Protein AF-A0A6A1WIL6-F1 (afdb_monomer)

Secondary structure (DSSP, 8-state):
-------------------PPP-------TTS-HHHHHHHHHHHH-PPP--HHHHHHHHHHHT-HHHHHT---

Mean predicted aligned error: 11.83 Å

Sequence (73 aa):
MGTAVDAPNKGTNGSMAEKKPTVVFVLGGPGSGKGTQCANIVEHFGYTHLSAGDLLRAEIRSGSENGSRWRVR

Solvent-accessible surface area (backbone atoms only — not comparable to full-atom values): 5160 Å² total; per-residue (Å²): 141,82,81,84,81,86,81,85,89,87,80,83,82,67,76,74,71,84,71,78,80,89,83,84,88,89,84,78,64,91,89,67,50,60,69,62,52,48,52,51,44,30,74,77,67,70,51,85,85,84,53,70,68,56,54,50,52,49,38,40,70,68,66,39,78,68,15,63,70,70,56,82,127

Organism: NCBI:txid262757

InterPro domains:
  IPR000850 Adenylate kinase/UMP-CMP kinase [PR00094] (25-38)
  IPR000850 Adenylate kinase/UMP-CMP kinase [PR00094] (53-67)
  IPR000850 Adenylate kinase/UMP-CMP kinase [PTHR23359] (15-68)
  IPR027417 P-loop containing nucleoside triphosphate hydrolase [G3DSA:3.40.50.300] (6-71)
  IPR027417 P-loop containing nucleoside triphosphate hydrolase [SSF52540] (20-68)

Foldseek 3Di:
DDDDDDDDDDDPPPPPPPDPDDDDDDDDDPPPCSVVVLVVCCVPPVDDDDDPVVVLVVLLVVVDPVNVVSPDD

Radius of gyration: 23.58 Å; Cα contacts (8 Å, |Δi|>4): 25; chains: 1; bounding box: 68×48×37 Å

Structure (mmCIF, N/CA/C/O backbone):
data_AF-A0A6A1WIL6-F1
#
_entry.id   AF-A0A6A1WIL6-F1
#
loop_
_atom_site.group_PDB
_atom_site.id
_atom_site.type_symbol
_atom_site.label_atom_id
_atom_site.label_alt_id
_atom_site.label_comp_id
_atom_site.label_asym_id
_atom_site.label_entity_id
_atom_site.label_seq_id
_atom_site.pdbx_PDB_ins_code
_atom_site.Cartn_x
_atom_site.Cartn_y
_atom_site.Cartn_z
_atom_site.occupancy
_atom_site.B_iso_or_equiv
_atom_site.auth_seq_id
_atom_site.auth_comp_id
_atom_site.auth_asym_id
_atom_site.auth_atom_id
_atom_site.pdbx_PDB_model_num
ATOM 1 N N . MET A 1 1 ? -58.713 -36.182 8.724 1.00 49.84 1 MET A N 1
ATOM 2 C CA . MET A 1 1 ? -57.273 -36.503 8.813 1.00 49.84 1 MET A CA 1
ATOM 3 C C . MET A 1 1 ? -56.567 -35.900 7.613 1.00 49.84 1 MET A C 1
ATOM 5 O O . MET A 1 1 ? -56.885 -36.267 6.494 1.00 49.84 1 MET A O 1
ATOM 9 N N . GLY A 1 2 ? -55.676 -34.948 7.859 1.00 47.94 2 GLY A N 1
ATOM 10 C CA . GLY A 1 2 ? -54.914 -34.200 6.860 1.00 47.94 2 GLY A CA 1
ATOM 11 C C . GLY A 1 2 ? -54.263 -33.041 7.599 1.00 47.94 2 GLY A C 1
ATOM 12 O O . GLY A 1 2 ? -54.860 -31.981 7.735 1.00 47.94 2 GLY A O 1
ATOM 13 N N . THR A 1 3 ? -53.141 -33.328 8.252 1.00 45.00 3 THR A N 1
ATOM 14 C CA . THR A 1 3 ? -52.457 -32.435 9.191 1.00 45.00 3 THR A CA 1
ATOM 15 C C . THR A 1 3 ? -51.832 -31.261 8.452 1.00 45.00 3 THR A C 1
ATOM 17 O O . THR A 1 3 ? -51.007 -31.461 7.562 1.00 45.00 3 THR A O 1
ATOM 20 N N . ALA A 1 4 ? -52.216 -30.049 8.854 1.00 54.03 4 ALA A N 1
ATOM 21 C CA . ALA A 1 4 ? -51.473 -28.836 8.562 1.00 54.03 4 ALA A CA 1
ATOM 22 C C . ALA A 1 4 ? -50.038 -29.003 9.080 1.00 54.03 4 ALA A C 1
ATOM 24 O O . ALA A 1 4 ? -49.830 -29.353 10.242 1.00 54.03 4 ALA A O 1
ATOM 25 N N . VAL A 1 5 ? -49.064 -28.810 8.196 1.00 64.44 5 VAL A N 1
ATOM 26 C CA . VAL A 1 5 ? -47.656 -28.693 8.567 1.00 64.44 5 VAL A CA 1
ATOM 27 C C . VAL A 1 5 ? -47.334 -27.209 8.652 1.00 64.44 5 VAL A C 1
ATOM 29 O O . VAL A 1 5 ? -47.187 -26.522 7.644 1.00 64.44 5 VAL A O 1
ATOM 32 N N . ASP A 1 6 ? -47.278 -26.713 9.881 1.00 53.78 6 ASP A N 1
ATOM 33 C CA . ASP A 1 6 ? -46.644 -25.445 10.202 1.00 53.78 6 ASP A CA 1
ATOM 34 C C . ASP A 1 6 ? -45.127 -25.586 10.035 1.00 53.78 6 ASP A C 1
ATOM 36 O O . ASP A 1 6 ? -44.506 -26.494 10.592 1.00 53.78 6 ASP A O 1
ATOM 40 N N . ALA A 1 7 ? -44.510 -24.649 9.319 1.00 59.66 7 ALA A N 1
ATOM 41 C CA . ALA A 1 7 ? -43.085 -24.373 9.444 1.00 59.66 7 ALA A CA 1
ATOM 42 C C . ALA A 1 7 ? -42.864 -22.852 9.415 1.00 59.66 7 ALA A C 1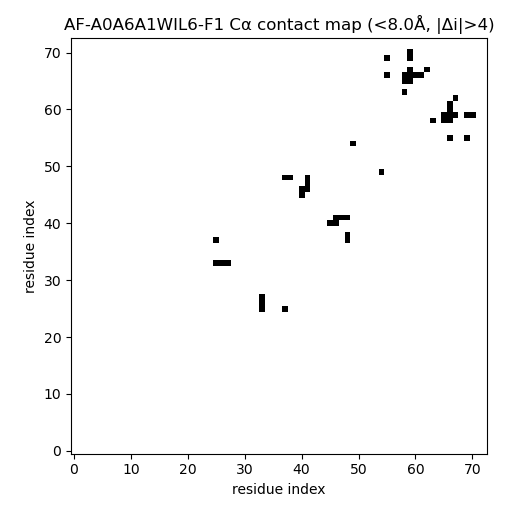
ATOM 44 O O . ALA A 1 7 ? -43.041 -22.225 8.367 1.00 59.66 7 ALA A O 1
ATOM 45 N N . PRO A 1 8 ? -42.482 -22.232 10.545 1.00 6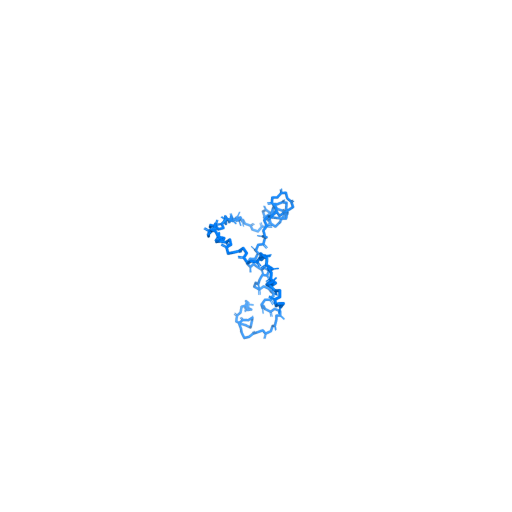0.44 8 PRO A N 1
ATOM 46 C CA . PRO A 1 8 ? -42.091 -20.836 10.581 1.00 60.44 8 PRO A CA 1
ATOM 47 C C . PRO A 1 8 ? -40.579 -20.664 10.337 1.00 60.44 8 PRO A C 1
ATOM 49 O O . PRO A 1 8 ? -39.757 -21.393 10.885 1.00 60.44 8 PRO A O 1
ATOM 52 N N . ASN A 1 9 ? -40.249 -19.576 9.632 1.00 55.47 9 ASN A N 1
ATOM 53 C CA . ASN A 1 9 ? -39.046 -18.745 9.800 1.00 55.47 9 ASN A CA 1
ATOM 54 C C . ASN A 1 9 ? -37.698 -19.218 9.203 1.00 55.47 9 ASN A C 1
ATOM 56 O O . ASN A 1 9 ? -36.984 -20.017 9.797 1.00 55.47 9 ASN A O 1
ATOM 60 N N . LYS A 1 10 ? -37.248 -18.559 8.125 1.00 54.84 10 LYS A N 1
ATOM 61 C CA . LYS A 1 10 ? -36.155 -17.557 8.177 1.00 54.84 10 LYS A CA 1
ATOM 62 C C . LYS A 1 10 ? -35.760 -17.112 6.772 1.00 54.84 10 LYS A C 1
ATOM 64 O O . LYS A 1 10 ? -34.949 -17.733 6.099 1.00 54.84 10 LYS A O 1
ATOM 69 N N . GLY A 1 11 ? -36.268 -15.953 6.387 1.00 40.38 11 GLY A N 1
ATOM 70 C CA . GLY A 1 11 ? -35.605 -15.076 5.436 1.00 40.38 11 GLY A CA 1
ATOM 71 C C . GLY A 1 11 ? -35.618 -13.704 6.069 1.00 40.38 11 GLY A C 1
ATOM 72 O O . GLY A 1 11 ? -36.537 -12.927 5.839 1.00 40.38 11 GLY A O 1
ATOM 73 N N . THR A 1 12 ? -34.678 -13.445 6.976 1.00 53.19 12 THR A N 1
ATOM 74 C CA . THR A 1 12 ? -34.455 -12.099 7.492 1.00 53.19 12 THR A CA 1
ATOM 75 C C . THR A 1 12 ? -34.075 -11.225 6.304 1.00 53.19 12 THR A C 1
ATOM 77 O O . THR A 1 12 ? -32.901 -11.131 5.956 1.00 53.19 12 THR A O 1
ATOM 80 N N . ASN A 1 13 ? -35.064 -10.577 5.691 1.00 56.88 13 ASN A N 1
ATOM 81 C CA . ASN A 1 13 ? -34.870 -9.412 4.839 1.00 56.88 13 ASN A CA 1
ATOM 82 C C . ASN A 1 13 ? -34.467 -8.251 5.753 1.00 56.88 13 ASN A C 1
ATOM 84 O O . ASN A 1 13 ? -35.186 -7.270 5.920 1.00 56.88 13 ASN A O 1
ATOM 88 N N . GLY A 1 14 ? -33.330 -8.416 6.429 1.00 52.69 14 GLY A N 1
ATOM 89 C CA . GLY A 1 14 ? -32.643 -7.329 7.082 1.00 52.69 14 GLY A CA 1
ATOM 90 C C . GLY A 1 14 ? -32.124 -6.462 5.958 1.00 52.69 14 GLY A C 1
ATOM 91 O O . GLY A 1 14 ? -31.122 -6.797 5.332 1.00 52.69 14 GLY A O 1
ATOM 92 N N . SER A 1 15 ? -32.838 -5.377 5.675 1.00 55.03 15 SER A N 1
ATOM 93 C CA . SER A 1 15 ? -32.281 -4.240 4.965 1.00 55.03 15 SER A CA 1
ATOM 94 C C . SER A 1 15 ? -30.970 -3.889 5.666 1.00 55.03 15 SER A C 1
ATOM 96 O O . SER A 1 15 ? -30.985 -3.294 6.747 1.00 55.03 15 SER A O 1
ATOM 98 N N . MET A 1 16 ? -29.835 -4.312 5.106 1.00 60.34 16 MET A N 1
ATOM 99 C CA . MET A 1 16 ? -28.552 -3.738 5.476 1.00 60.34 16 MET A CA 1
ATOM 100 C C . MET A 1 16 ? -28.654 -2.286 5.041 1.00 60.34 16 MET A C 1
ATOM 102 O O . MET A 1 16 ? -28.484 -1.976 3.867 1.00 60.34 16 MET A O 1
ATOM 106 N N . ALA A 1 17 ? -29.055 -1.417 5.967 1.00 62.97 17 ALA A N 1
ATOM 107 C CA . ALA A 1 17 ? -29.015 0.013 5.755 1.00 62.97 17 ALA A CA 1
ATOM 108 C C . ALA A 1 17 ? -27.624 0.328 5.197 1.00 62.97 17 ALA A C 1
ATOM 110 O O . ALA A 1 17 ? -26.632 -0.054 5.822 1.00 62.97 17 ALA A O 1
ATOM 111 N N . GLU A 1 18 ? -27.567 0.922 4.001 1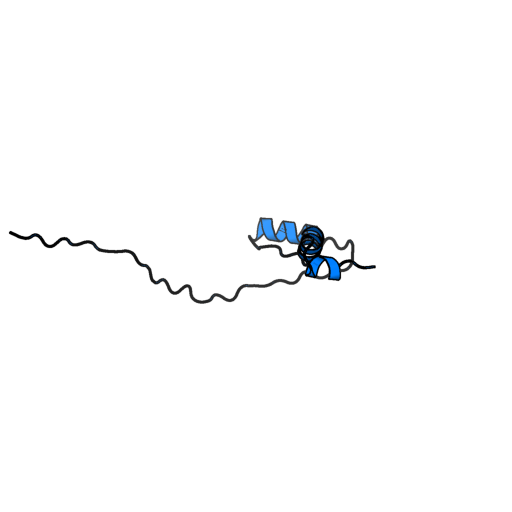.00 70.75 18 GLU A N 1
ATOM 112 C CA . GLU A 1 18 ? -26.333 1.286 3.305 1.00 70.75 18 GLU A CA 1
ATOM 113 C C . GLU A 1 18 ? -25.493 2.191 4.207 1.00 70.75 18 GLU A C 1
ATOM 115 O O . GLU A 1 18 ? -25.595 3.421 4.200 1.00 70.75 18 GLU A O 1
ATOM 120 N N . LYS A 1 19 ? -24.664 1.586 5.050 1.00 80.12 19 LYS A N 1
ATOM 121 C CA . LYS A 1 19 ? -23.750 2.333 5.887 1.00 80.12 19 LYS A CA 1
ATOM 122 C C . LYS A 1 19 ? -22.592 2.718 4.985 1.00 80.12 19 LYS A C 1
ATOM 124 O O . LYS A 1 19 ? -21.834 1.857 4.542 1.00 80.12 19 LYS A O 1
ATOM 129 N N . LYS A 1 20 ? -22.491 4.012 4.676 1.00 88.44 20 LYS A N 1
ATOM 130 C CA . LYS A 1 20 ? -21.389 4.539 3.867 1.00 88.44 20 LYS A CA 1
ATOM 131 C C . LYS A 1 20 ? -20.055 4.109 4.491 1.00 88.44 20 LYS A C 1
ATOM 133 O O . LYS A 1 20 ? -19.888 4.285 5.702 1.00 88.44 20 LYS A O 1
ATOM 138 N N . PRO A 1 21 ? -19.124 3.544 3.705 1.00 90.75 21 PRO A N 1
ATOM 139 C CA . PRO A 1 21 ? -17.837 3.126 4.234 1.00 90.75 21 PRO A CA 1
ATOM 140 C C . PRO A 1 21 ? -17.009 4.346 4.645 1.00 90.75 21 PRO A C 1
ATOM 142 O O . PRO A 1 21 ? -17.007 5.373 3.963 1.00 90.75 21 PRO A O 1
ATOM 145 N N . THR A 1 22 ? -16.271 4.219 5.746 1.00 94.62 22 THR A N 1
ATOM 146 C CA . THR A 1 22 ? -15.263 5.207 6.142 1.00 94.62 22 THR A CA 1
ATOM 147 C C . THR A 1 22 ? -13.986 4.952 5.350 1.00 94.62 22 THR A C 1
ATOM 149 O O . THR A 1 22 ? -13.406 3.872 5.442 1.00 94.62 22 THR A O 1
ATOM 152 N N . VAL A 1 23 ? -13.536 5.949 4.588 1.00 95.25 23 VAL A N 1
ATOM 153 C CA . VAL A 1 23 ? -12.320 5.865 3.768 1.00 95.25 23 VAL A CA 1
ATOM 154 C C . VAL A 1 23 ? -11.277 6.834 4.310 1.00 95.25 23 VAL A C 1
ATOM 156 O O . VAL A 1 23 ? -11.560 8.017 4.492 1.00 95.25 23 VAL A O 1
ATOM 159 N N . VAL A 1 24 ? -10.066 6.333 4.555 1.00 95.44 24 VAL A N 1
ATOM 160 C CA . VAL A 1 24 ? -8.937 7.113 5.077 1.00 95.44 24 VAL A CA 1
ATOM 161 C C . VAL A 1 24 ? -7.809 7.109 4.051 1.00 95.44 24 VAL A C 1
ATOM 163 O O . VAL A 1 24 ? -7.344 6.048 3.639 1.00 95.44 24 VAL A O 1
ATOM 166 N N . PHE A 1 25 ? -7.350 8.297 3.654 1.00 95.81 25 PHE A N 1
ATOM 167 C CA . PHE A 1 25 ? -6.198 8.456 2.769 1.00 95.81 25 PHE A CA 1
ATOM 168 C C . PHE A 1 25 ? -4.934 8.705 3.587 1.00 95.81 25 PHE A C 1
ATOM 170 O O . PHE A 1 25 ? -4.873 9.643 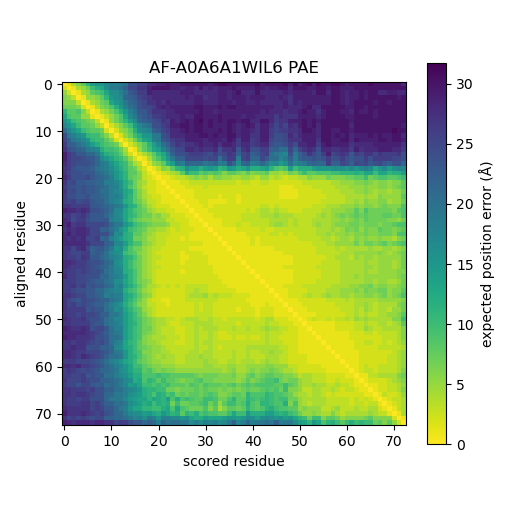4.380 1.00 95.81 25 PHE A O 1
ATOM 177 N N . VAL A 1 26 ? -3.906 7.888 3.361 1.00 94.75 26 VAL A N 1
ATOM 178 C CA . VAL A 1 26 ? -2.602 8.026 4.018 1.00 94.75 26 VAL A CA 1
ATOM 179 C C . VAL A 1 26 ? -1.589 8.544 2.998 1.00 94.75 26 VAL A C 1
ATOM 181 O O . VAL A 1 26 ? -1.215 7.839 2.060 1.00 94.75 26 VAL A O 1
ATOM 184 N N . LEU A 1 27 ? -1.151 9.792 3.172 1.00 95.25 27 LEU A N 1
ATOM 185 C CA . LEU A 1 27 ? -0.270 10.509 2.244 1.00 95.25 27 LEU A CA 1
ATOM 186 C C . LEU A 1 27 ? 1.104 10.782 2.872 1.00 95.25 27 LEU A C 1
ATOM 188 O O . LEU A 1 27 ? 1.252 10.813 4.090 1.00 95.25 27 LEU A O 1
ATOM 192 N N . GLY A 1 28 ? 2.130 10.960 2.037 1.00 94.81 28 GLY A N 1
ATOM 193 C CA . GLY A 1 28 ? 3.498 11.243 2.486 1.00 94.81 28 GLY A CA 1
ATOM 194 C C . GLY A 1 28 ? 4.568 10.822 1.477 1.00 94.81 28 GLY A C 1
ATOM 195 O O . GLY A 1 28 ? 4.334 9.939 0.648 1.00 94.81 28 GLY A O 1
ATOM 196 N N . GLY A 1 29 ? 5.757 11.423 1.567 1.00 95.06 29 GLY A N 1
ATOM 197 C CA . GLY A 1 29 ? 6.883 11.153 0.663 1.00 95.06 29 GLY A CA 1
ATOM 198 C C . GLY A 1 29 ? 7.473 9.735 0.780 1.00 95.06 29 GLY A C 1
ATOM 199 O O . GLY A 1 29 ? 7.103 8.972 1.681 1.00 95.06 29 GLY A O 1
ATOM 200 N N . PRO A 1 30 ? 8.378 9.329 -0.126 1.00 93.50 30 PRO A N 1
ATOM 201 C CA . PRO A 1 30 ? 9.094 8.055 -0.019 1.00 93.50 30 PRO A CA 1
ATOM 202 C C . PRO A 1 30 ? 9.805 7.925 1.337 1.00 93.50 30 PRO A C 1
ATOM 204 O O . PRO A 1 30 ? 10.320 8.904 1.863 1.00 93.50 30 PRO A O 1
ATOM 207 N N . GLY A 1 31 ? 9.791 6.732 1.935 1.00 94.25 31 GLY A N 1
ATOM 208 C CA . GLY A 1 31 ? 10.432 6.488 3.237 1.00 94.25 31 GLY A CA 1
ATOM 209 C C . GLY A 1 31 ? 9.679 7.011 4.470 1.00 94.25 31 GLY A C 1
ATOM 210 O O . GLY A 1 31 ? 10.073 6.694 5.583 1.00 94.25 31 GLY A O 1
ATOM 211 N N . SER A 1 32 ? 8.553 7.721 4.323 1.00 96.50 32 SER A N 1
ATOM 212 C CA . SER A 1 32 ? 7.818 8.315 5.459 1.00 96.50 32 SER A CA 1
ATOM 213 C C . SER A 1 32 ? 7.074 7.320 6.374 1.00 96.50 32 SER A C 1
ATOM 215 O O . SER A 1 32 ? 6.259 7.736 7.191 1.00 96.50 32 SER A O 1
ATOM 217 N N . GLY A 1 33 ? 7.255 6.008 6.195 1.00 96.00 33 GLY A N 1
ATOM 218 C CA . GLY A 1 33 ? 6.650 4.987 7.063 1.00 96.00 33 GLY A CA 1
ATOM 219 C C . GLY A 1 33 ? 5.150 4.711 6.871 1.00 96.00 33 GLY A C 1
ATOM 220 O O . GLY A 1 33 ? 4.558 4.026 7.700 1.00 96.00 33 GLY A O 1
ATOM 221 N N . LYS A 1 34 ? 4.514 5.185 5.785 1.00 95.62 34 LYS A N 1
ATOM 222 C CA . LYS A 1 34 ? 3.068 4.966 5.526 1.00 95.62 34 LYS A CA 1
ATOM 223 C C . LYS A 1 34 ? 2.662 3.496 5.594 1.00 95.62 34 LYS A C 1
ATOM 225 O O . LYS A 1 34 ? 1.678 3.180 6.238 1.00 95.62 34 LYS A O 1
ATOM 230 N N . GLY A 1 35 ? 3.427 2.614 4.945 1.00 94.00 35 GLY A N 1
ATOM 231 C CA . GLY A 1 35 ? 3.133 1.178 4.924 1.00 94.00 35 GLY A CA 1
ATOM 232 C C . GLY A 1 35 ? 3.117 0.574 6.329 1.00 94.00 35 GLY A C 1
ATOM 233 O O . GLY A 1 35 ? 2.183 -0.145 6.666 1.00 94.00 35 GLY A O 1
ATOM 234 N N . THR A 1 36 ? 4.092 0.945 7.166 1.00 96.75 36 THR A N 1
ATOM 235 C CA . THR A 1 36 ? 4.157 0.545 8.578 1.00 96.75 36 THR A CA 1
ATOM 236 C C . THR A 1 36 ? 2.927 1.019 9.346 1.00 96.75 36 THR A C 1
ATOM 238 O O . THR A 1 36 ? 2.291 0.230 10.035 1.00 96.75 36 THR A O 1
ATOM 241 N N . GLN A 1 37 ? 2.540 2.287 9.188 1.00 96.50 37 GLN A N 1
ATOM 242 C CA . GLN A 1 37 ? 1.365 2.813 9.885 1.00 96.50 37 GLN A CA 1
ATOM 243 C C . GLN A 1 37 ? 0.057 2.205 9.377 1.00 96.50 37 GLN A C 1
ATOM 245 O O . GLN A 1 37 ? -0.823 1.906 10.176 1.00 96.50 37 GLN A O 1
ATOM 250 N N . CYS A 1 38 ? -0.069 1.951 8.074 1.00 95.94 38 CYS A N 1
ATOM 251 C CA . CYS A 1 38 ? -1.216 1.237 7.525 1.00 95.94 38 CYS A CA 1
ATOM 252 C C . CYS A 1 38 ? -1.336 -0.179 8.105 1.00 95.94 38 CYS A C 1
ATOM 254 O O . CYS A 1 38 ? -2.446 -0.592 8.426 1.00 95.94 38 CYS A O 1
ATOM 256 N N . ALA A 1 39 ? -0.224 -0.903 8.276 1.00 96.25 39 ALA A N 1
ATOM 257 C CA . ALA A 1 39 ? -0.234 -2.227 8.901 1.00 96.25 39 ALA A CA 1
ATOM 258 C C . ALA A 1 39 ? -0.744 -2.162 10.351 1.00 96.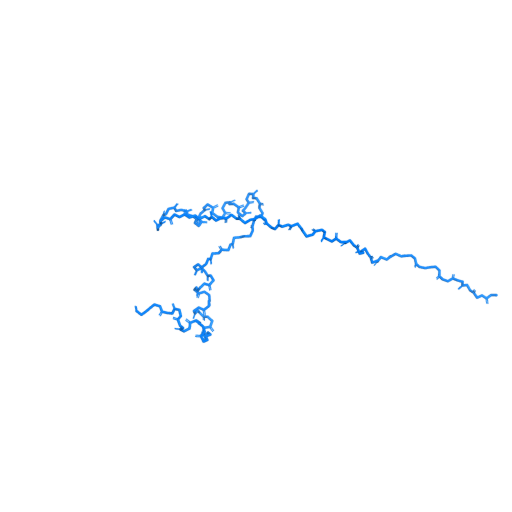25 39 ALA A C 1
ATOM 260 O O . ALA A 1 39 ? -1.647 -2.914 10.714 1.00 96.25 39 ALA A O 1
ATOM 261 N N . ASN A 1 40 ? -0.263 -1.191 11.133 1.00 97.44 40 ASN A N 1
ATOM 262 C CA . ASN A 1 40 ? -0.755 -0.960 12.493 1.00 97.44 40 ASN A CA 1
ATOM 263 C C . ASN A 1 40 ? -2.256 -0.625 12.504 1.00 97.44 40 ASN A C 1
ATOM 265 O O . ASN A 1 40 ? -2.993 -1.129 13.346 1.00 97.44 40 ASN A O 1
ATOM 269 N N . ILE A 1 41 ? -2.736 0.199 11.564 1.00 96.88 41 ILE A N 1
ATOM 270 C CA . ILE A 1 41 ? -4.157 0.569 11.474 1.00 96.88 41 ILE A CA 1
ATOM 271 C C . ILE A 1 41 ? -5.041 -0.654 11.194 1.00 96.88 41 ILE A C 1
ATOM 273 O O . ILE A 1 41 ? -6.109 -0.788 11.790 1.00 96.88 41 ILE A O 1
ATOM 277 N N . VAL A 1 42 ? -4.601 -1.552 10.307 1.00 96.75 42 VAL A N 1
ATOM 278 C CA . VAL A 1 42 ? -5.298 -2.820 10.036 1.00 96.75 42 VAL A CA 1
ATOM 279 C C . VAL A 1 42 ? -5.399 -3.650 11.313 1.00 96.75 42 VAL A C 1
ATOM 281 O O . VAL A 1 42 ? -6.495 -4.073 11.672 1.00 96.75 42 VAL A O 1
ATOM 284 N N . GLU A 1 43 ? -4.280 -3.836 12.015 1.00 97.88 43 GLU A N 1
ATOM 285 C CA . GLU A 1 43 ? -4.207 -4.647 13.234 1.00 97.88 43 GLU A CA 1
ATOM 286 C C . GLU A 1 43 ? -5.087 -4.093 14.365 1.00 97.88 43 GLU A C 1
ATOM 288 O O . GLU A 1 43 ? -5.831 -4.841 14.993 1.00 97.88 43 GLU A O 1
ATOM 293 N N . HIS A 1 44 ? -5.042 -2.780 14.603 1.00 97.69 44 HIS A N 1
ATOM 294 C CA . HIS A 1 44 ? -5.686 -2.168 15.769 1.00 97.69 44 HIS A CA 1
ATOM 295 C C . HIS A 1 44 ? -7.156 -1.803 15.534 1.00 97.69 44 HIS A C 1
ATOM 297 O O . HIS A 1 44 ? -7.932 -1.752 16.487 1.00 97.69 44 HIS A O 1
ATOM 303 N N . PHE A 1 45 ? -7.552 -1.525 14.287 1.00 96.19 45 PHE A N 1
ATOM 304 C CA . PHE A 1 45 ? -8.884 -0.990 13.975 1.00 96.19 45 PHE A CA 1
ATOM 305 C C . PHE A 1 45 ? -9.689 -1.841 12.986 1.00 96.19 45 PHE A C 1
ATOM 307 O O . PHE A 1 45 ? -10.825 -1.486 12.676 1.00 96.19 45 PHE A O 1
ATOM 314 N N . GLY A 1 46 ? -9.133 -2.942 12.468 1.00 95.06 46 GLY A N 1
ATOM 315 C CA . GLY A 1 46 ? -9.847 -3.851 11.563 1.00 95.06 46 GLY A CA 1
ATOM 316 C C . GLY A 1 46 ? -10.161 -3.255 10.187 1.00 95.06 46 GLY A C 1
ATOM 317 O O . GLY A 1 46 ? -11.099 -3.688 9.520 1.00 95.06 46 GLY A O 1
ATOM 318 N N . TYR A 1 47 ? -9.405 -2.243 9.754 1.00 96.38 47 TYR A N 1
ATOM 319 C CA . TYR A 1 47 ? -9.552 -1.666 8.418 1.00 96.38 47 TYR A CA 1
ATOM 320 C C . TYR A 1 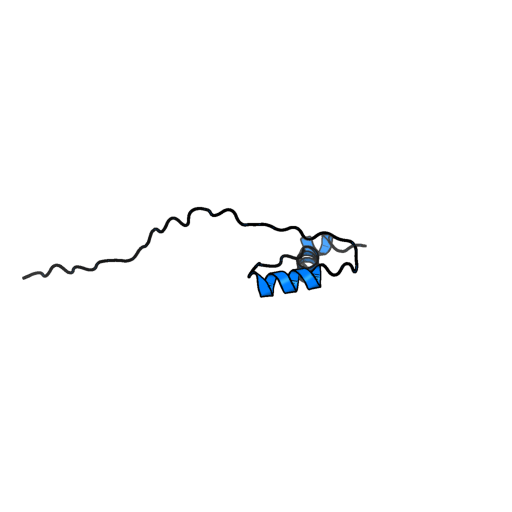47 ? -8.997 -2.610 7.349 1.00 96.38 47 TYR A C 1
ATOM 322 O O . TYR A 1 47 ? -8.088 -3.398 7.593 1.00 96.38 47 TYR A O 1
ATOM 330 N N . THR A 1 48 ? -9.495 -2.482 6.120 1.00 95.31 48 THR A N 1
ATOM 331 C CA . THR A 1 48 ? -8.856 -3.090 4.947 1.00 95.31 48 THR A CA 1
ATOM 332 C C . THR A 1 48 ? -7.859 -2.108 4.344 1.00 95.31 48 THR A C 1
ATOM 334 O O . THR A 1 48 ? -8.228 -1.003 3.945 1.00 95.31 48 THR A O 1
ATOM 337 N N . HIS A 1 49 ? -6.592 -2.509 4.254 1.00 95.50 49 HIS A N 1
ATOM 338 C CA . HIS A 1 49 ? -5.563 -1.694 3.619 1.00 95.50 49 HIS A CA 1
ATOM 339 C C . HIS A 1 49 ? -5.543 -1.912 2.103 1.00 95.50 49 HIS A C 1
ATOM 341 O O . HIS A 1 49 ? -5.311 -3.021 1.625 1.00 95.50 49 HIS A O 1
ATOM 347 N N . LEU A 1 50 ? -5.746 -0.827 1.352 1.00 95.25 50 LEU A N 1
ATOM 348 C CA . LEU A 1 50 ? -5.620 -0.793 -0.103 1.00 95.25 50 LEU A CA 1
ATOM 349 C C . LEU A 1 50 ? -4.412 0.060 -0.493 1.00 95.25 50 LEU A C 1
ATOM 351 O O . LEU A 1 50 ? -4.378 1.266 -0.256 1.00 95.25 50 LEU A O 1
ATOM 355 N N . SER A 1 51 ? -3.427 -0.573 -1.124 1.00 92.69 51 SER A N 1
ATOM 356 C CA . SER A 1 51 ? -2.209 0.076 -1.609 1.00 92.69 51 SER A CA 1
ATOM 357 C C . SER A 1 51 ? -2.245 0.156 -3.130 1.00 92.69 51 SER A C 1
ATOM 359 O O . SER A 1 51 ? -2.099 -0.852 -3.821 1.00 92.69 51 SER A O 1
ATOM 361 N N . ALA A 1 52 ? -2.407 1.368 -3.669 1.00 91.06 52 ALA A N 1
ATOM 362 C CA . ALA A 1 52 ? -2.424 1.594 -5.117 1.00 91.06 52 ALA A CA 1
ATOM 363 C C . ALA A 1 52 ? -1.154 1.055 -5.800 1.00 91.06 52 ALA A C 1
ATOM 365 O O . ALA A 1 52 ? -1.225 0.477 -6.880 1.00 91.06 52 ALA A O 1
ATOM 366 N N . GLY A 1 53 ? 0.004 1.183 -5.142 1.00 89.19 53 GLY A N 1
ATOM 367 C CA . GLY A 1 53 ? 1.261 0.645 -5.655 1.00 89.19 53 GLY A CA 1
ATOM 368 C C . GLY A 1 53 ? 1.273 -0.883 -5.725 1.00 89.19 53 GLY A C 1
ATOM 369 O O . GLY A 1 53 ? 1.802 -1.435 -6.687 1.00 89.19 53 GLY A O 1
ATOM 370 N N . ASP A 1 54 ? 0.697 -1.575 -4.738 1.00 92.06 54 ASP A N 1
ATOM 371 C CA . ASP A 1 54 ? 0.645 -3.043 -4.742 1.00 92.06 54 ASP A CA 1
ATOM 372 C C . ASP A 1 54 ? -0.334 -3.568 -5.781 1.00 92.06 54 ASP A C 1
ATOM 374 O O . ASP A 1 54 ? 0.010 -4.504 -6.503 1.00 92.06 54 ASP A O 1
ATOM 378 N N . LEU A 1 55 ? -1.494 -2.919 -5.913 1.00 92.88 55 LEU A N 1
ATOM 379 C CA . LEU A 1 55 ? -2.473 -3.216 -6.957 1.00 92.88 55 LEU A CA 1
ATOM 380 C C . LEU A 1 55 ? -1.860 -3.028 -8.348 1.00 92.88 55 LEU A C 1
ATOM 382 O O . LEU A 1 55 ? -1.942 -3.923 -9.184 1.00 92.88 55 LEU A O 1
ATOM 386 N N . LEU A 1 56 ? -1.152 -1.918 -8.571 1.00 91.94 56 LEU A N 1
ATOM 387 C CA . LEU A 1 56 ? -0.486 -1.650 -9.844 1.00 91.94 56 LEU A CA 1
ATOM 388 C C . LEU A 1 56 ? 0.604 -2.684 -10.155 1.00 91.94 56 LEU A C 1
ATOM 390 O O . LEU A 1 56 ? 0.680 -3.201 -11.266 1.00 91.94 56 LEU A O 1
ATOM 394 N N . ARG A 1 57 ? 1.448 -3.024 -9.171 1.00 92.25 57 ARG A N 1
ATOM 395 C CA . ARG A 1 57 ? 2.481 -4.058 -9.340 1.00 92.25 57 ARG A CA 1
ATOM 396 C C . ARG A 1 57 ? 1.873 -5.440 -9.574 1.00 92.25 57 ARG A C 1
ATOM 398 O O . ARG A 1 57 ? 2.445 -6.215 -10.335 1.00 92.25 57 ARG A O 1
ATOM 405 N N . ALA A 1 58 ? 0.758 -5.765 -8.923 1.00 92.88 58 ALA A N 1
ATOM 406 C CA . ALA A 1 58 ? 0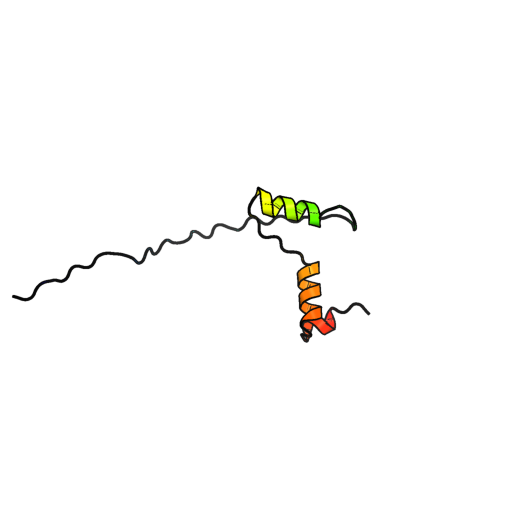.031 -7.009 -9.158 1.00 92.88 58 ALA A CA 1
ATOM 407 C C . ALA A 1 58 ? -0.518 -7.071 -10.586 1.00 92.88 58 ALA A C 1
ATOM 409 O O . ALA A 1 58 ? -0.327 -8.085 -11.251 1.00 92.88 58 ALA A O 1
ATOM 410 N N . GLU A 1 59 ? -1.082 -5.970 -11.081 1.00 93.06 59 GLU A N 1
ATOM 411 C CA . GLU A 1 59 ? -1.577 -5.864 -12.455 1.00 93.06 59 GLU A CA 1
ATOM 412 C C . GLU A 1 59 ? -0.447 -5.988 -13.488 1.00 93.06 59 GLU A C 1
ATOM 414 O O . GLU A 1 59 ? -0.575 -6.695 -14.478 1.00 93.06 59 GLU A O 1
ATOM 419 N N . ILE A 1 60 ? 0.716 -5.377 -13.243 1.00 93.25 60 ILE A N 1
ATOM 420 C CA . ILE A 1 60 ? 1.889 -5.548 -14.119 1.00 93.25 60 ILE A CA 1
ATOM 421 C C . ILE A 1 60 ? 2.360 -7.011 -14.133 1.00 93.25 60 ILE A C 1
ATOM 423 O O . ILE A 1 60 ? 2.748 -7.527 -15.182 1.00 93.25 60 ILE A O 1
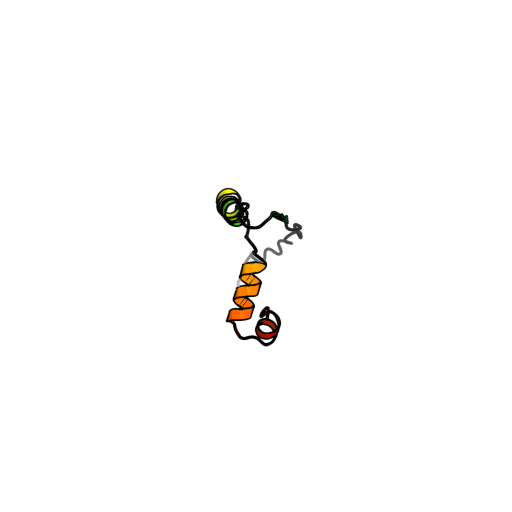ATOM 427 N N . ARG A 1 61 ? 2.343 -7.689 -12.976 1.00 93.00 61 ARG A N 1
ATOM 428 C CA . ARG A 1 61 ? 2.749 -9.101 -12.859 1.00 93.00 61 ARG A CA 1
ATOM 429 C C . ARG A 1 61 ? 1.758 -10.070 -13.496 1.00 93.00 61 ARG A C 1
ATOM 431 O O . ARG A 1 61 ? 2.189 -11.143 -13.901 1.00 93.00 61 ARG A O 1
ATOM 438 N N . SER A 1 62 ? 0.473 -9.724 -13.579 1.00 93.50 62 SER A N 1
ATOM 439 C CA . SER A 1 62 ? -0.539 -10.594 -14.192 1.00 93.50 62 SER A CA 1
ATOM 440 C C . SER A 1 62 ? -0.337 -10.757 -15.703 1.00 93.50 62 SER A C 1
ATOM 442 O O . SER A 1 62 ? -0.884 -11.684 -16.292 1.00 93.50 62 SER A O 1
ATOM 444 N N . GLY A 1 63 ? 0.458 -9.880 -16.332 1.00 89.50 63 GLY A N 1
ATOM 445 C CA . GLY A 1 63 ? 0.687 -9.896 -17.776 1.00 89.50 63 GLY A CA 1
ATOM 446 C C . GLY A 1 63 ? -0.531 -9.448 -18.582 1.00 89.50 63 GLY A C 1
ATOM 447 O O . GLY A 1 63 ? -0.568 -9.669 -19.791 1.00 89.50 63 GLY A O 1
ATOM 448 N N . SER A 1 64 ? -1.521 -8.826 -17.934 1.00 92.31 64 SER A N 1
ATOM 449 C CA . SER A 1 64 ? -2.691 -8.297 -18.623 1.00 92.31 64 SER A CA 1
ATOM 450 C C . SER A 1 64 ? -2.301 -7.210 -19.632 1.00 92.31 64 SER A C 1
ATOM 452 O O . SER A 1 64 ? -1.233 -6.584 -19.556 1.00 92.31 64 SER A O 1
ATOM 454 N N . GLU A 1 65 ? -3.200 -6.948 -20.579 1.00 90.00 65 GLU A N 1
ATOM 455 C CA . GLU A 1 65 ? -3.070 -5.830 -21.517 1.00 90.00 65 GLU A CA 1
ATOM 456 C C . GLU A 1 65 ? -2.844 -4.505 -20.767 1.00 90.00 65 GLU A C 1
ATOM 458 O O . GLU A 1 65 ? -1.920 -3.746 -21.075 1.00 90.00 65 GLU A O 1
ATOM 463 N N . ASN A 1 66 ? -3.616 -4.284 -19.698 1.00 86.31 66 ASN A N 1
ATOM 464 C CA . ASN A 1 66 ? -3.461 -3.129 -18.822 1.00 86.31 66 ASN A CA 1
ATOM 465 C C . ASN A 1 66 ? -2.095 -3.123 -18.126 1.00 86.31 66 ASN A C 1
ATOM 467 O O . ASN A 1 66 ? -1.425 -2.092 -18.103 1.00 86.31 66 ASN A O 1
ATOM 471 N N . GLY A 1 67 ? -1.637 -4.259 -17.600 1.00 87.81 67 GLY A N 1
ATOM 472 C CA . GLY A 1 67 ? -0.337 -4.393 -16.944 1.00 87.81 67 GLY A CA 1
ATOM 473 C C . GLY A 1 67 ? 0.837 -4.009 -17.848 1.00 87.81 67 GLY A C 1
ATOM 474 O O . GLY A 1 67 ? 1.779 -3.354 -17.399 1.00 87.81 67 GLY A O 1
ATOM 475 N N . SER A 1 68 ? 0.760 -4.332 -19.140 1.00 84.00 68 SER A N 1
ATOM 476 C CA . SER A 1 68 ? 1.780 -3.947 -20.126 1.00 84.00 68 SER A CA 1
ATOM 477 C C . SER A 1 68 ? 1.875 -2.430 -20.313 1.00 84.00 68 SER A C 1
ATOM 479 O O . SER A 1 68 ? 2.977 -1.901 -2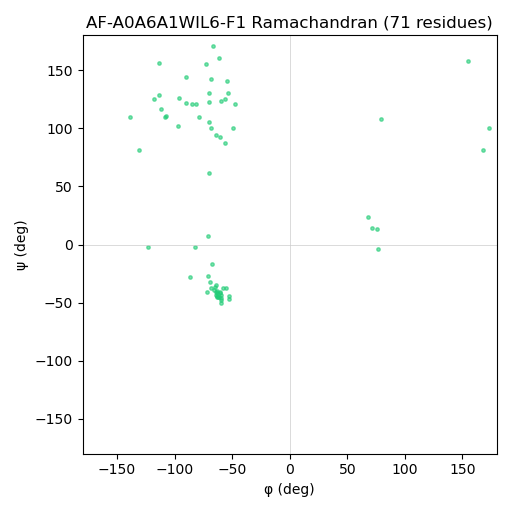0.472 1.00 84.00 68 SER A O 1
ATOM 481 N N . ARG A 1 69 ? 0.746 -1.715 -20.221 1.00 84.75 69 ARG A N 1
ATOM 482 C CA . ARG A 1 69 ? 0.688 -0.247 -20.322 1.00 84.75 69 ARG A CA 1
ATOM 483 C C . ARG A 1 69 ? 1.324 0.463 -19.125 1.00 84.75 69 ARG A C 1
ATOM 485 O O . ARG A 1 69 ? 1.880 1.544 -19.284 1.00 84.75 69 ARG A O 1
ATOM 492 N N . TRP A 1 70 ? 1.243 -0.127 -17.935 1.00 82.19 70 TRP A N 1
ATOM 493 C CA . TRP A 1 70 ? 1.728 0.478 -16.687 1.00 82.19 70 TRP A CA 1
ATOM 494 C C . TRP A 1 70 ? 3.228 0.308 -16.440 1.00 82.19 70 TRP A C 1
ATOM 496 O O . TRP A 1 70 ? 3.760 0.811 -15.448 1.00 82.19 70 TRP A O 1
ATOM 506 N N . ARG A 1 71 ? 3.932 -0.389 -17.334 1.00 78.62 71 ARG A N 1
ATOM 507 C CA . ARG A 1 71 ? 5.383 -0.522 -17.270 1.00 78.62 71 ARG A CA 1
ATOM 508 C C . ARG A 1 71 ? 6.025 0.823 -17.609 1.00 78.62 71 ARG A C 1
ATOM 510 O O . ARG A 1 71 ? 6.039 1.237 -18.766 1.00 78.62 71 ARG A O 1
ATOM 517 N N . VAL A 1 72 ? 6.546 1.501 -16.588 1.00 74.81 72 VAL A N 1
ATOM 518 C CA . VAL A 1 72 ? 7.360 2.710 -16.769 1.00 74.81 72 VAL A CA 1
ATOM 519 C C . VAL A 1 72 ? 8.574 2.325 -17.618 1.00 74.81 72 VAL A C 1
ATOM 521 O O . VAL A 1 72 ? 9.255 1.348 -17.296 1.00 74.81 72 VAL A O 1
ATOM 524 N N . ARG A 1 73 ? 8.751 3.025 -18.742 1.00 59.19 73 ARG A N 1
ATOM 525 C CA . ARG A 1 73 ? 9.898 2.864 -19.642 1.00 59.19 73 ARG A CA 1
ATOM 526 C C . ARG A 1 73 ? 11.181 3.374 -19.007 1.00 59.19 73 ARG A C 1
ATOM 528 O O . ARG A 1 73 ? 11.094 4.372 -18.260 1.00 59.19 73 ARG A O 1
#

pLDDT: mean 82.89, std 17.1, range [40.38, 97.88]